Protein AF-A0A2H0CQC2-F1 (afdb_monomer)

Nearest PDB structures (foldseek):
  5j73-assembly2_C  TM=8.468E-01  e=5.035E-01  synthetic construct
  5l89-assembly3_Z  TM=8.803E-01  e=1.384E+00  Rhodospirillum rubrum
  7s5c-assembly1_G  TM=9.316E-01  e=2.373E+00  Myxococcus xanthus
  5fej-assembly2_B  TM=8.081E-01  e=4.981E+00  Synechocystis sp. PCC 6803

Foldseek 3Di:
DVLVVLLVVLVVQLVVLVVQCVVDPDPVSVVVSVVSNVVSVVVNVVSVVVVVVV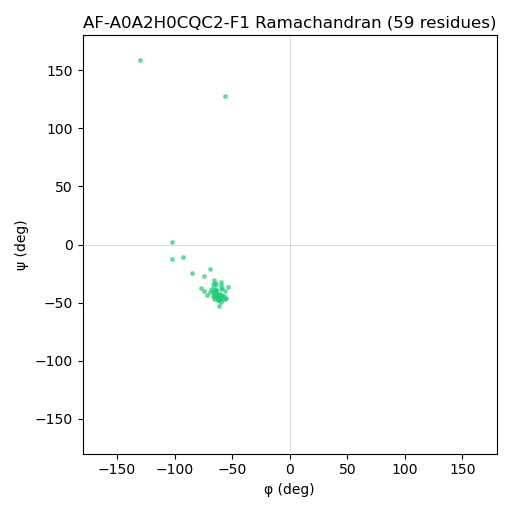VVVVVVD

Sequence (61 aa):
MELLKEIDSIIEEVKDETANLKAAESKEEEIEALQEMLDALMRGARRVQEKLDQFNDRRYR

Secondary structure (DSSP, 8-state):
-HHHHHHHHHHHHHHHHHHHHHH--SHHHHHHHHHHHHHHHHHHHHHHHHHHHHHHHHH--

Structure (mmCIF, N/CA/C/O backbone):
data_AF-A0A2H0CQC2-F1
#
_entry.id   AF-A0A2H0CQC2-F1
#
loop_
_atom_site.group_PDB
_atom_site.id
_atom_site.type_symbol
_atom_site.label_atom_id
_atom_site.label_alt_id
_atom_site.label_comp_id
_atom_site.label_asym_id
_atom_site.label_entity_id
_atom_site.label_seq_id
_atom_site.pdbx_PDB_ins_code
_atom_site.Cartn_x
_atom_site.Cartn_y
_atom_site.Cartn_z
_atom_site.occupancy
_atom_site.B_iso_or_equiv
_atom_site.auth_seq_id
_atom_site.auth_comp_id
_atom_site.auth_asym_id
_atom_site.auth_atom_id
_atom_site.pdbx_PDB_model_num
ATOM 1 N N . MET A 1 1 ? 4.787 -5.133 -18.296 1.00 71.00 1 MET A N 1
ATOM 2 C CA . MET A 1 1 ? 6.039 -4.582 -17.730 1.00 71.00 1 MET A CA 1
ATOM 3 C C . MET A 1 1 ? 6.110 -4.992 -16.273 1.00 71.00 1 MET A C 1
ATOM 5 O O . MET A 1 1 ? 5.082 -4.945 -15.620 1.00 71.00 1 MET A O 1
ATOM 9 N N . GLU A 1 2 ? 7.269 -5.416 -15.783 1.00 82.44 2 GLU A N 1
ATOM 10 C CA . GLU A 1 2 ? 7.444 -5.904 -14.403 1.00 82.44 2 GLU A CA 1
ATOM 11 C C . GLU A 1 2 ? 7.075 -4.842 -13.354 1.00 82.44 2 GLU A C 1
ATOM 13 O O . GLU A 1 2 ? 6.260 -5.117 -12.486 1.00 82.44 2 GLU A O 1
ATOM 18 N N . LEU A 1 3 ? 7.505 -3.589 -13.557 1.00 84.00 3 LEU A N 1
ATOM 19 C CA . LEU A 1 3 ? 7.125 -2.449 -12.709 1.00 84.00 3 LEU A CA 1
ATOM 20 C C . LEU A 1 3 ? 5.608 -2.248 -12.601 1.00 84.00 3 LEU A C 1
ATOM 22 O O . LEU A 1 3 ? 5.113 -1.912 -11.537 1.00 84.00 3 LEU A O 1
ATOM 26 N N . LEU A 1 4 ? 4.872 -2.423 -13.704 1.00 87.56 4 LEU A N 1
ATOM 27 C CA . LEU A 1 4 ? 3.420 -2.237 -13.686 1.00 87.56 4 LEU A CA 1
ATOM 28 C C . LEU A 1 4 ? 2.768 -3.266 -12.759 1.00 87.56 4 LEU A C 1
ATOM 30 O O . LEU A 1 4 ? 1.945 -2.895 -11.942 1.00 87.56 4 LEU A O 1
ATOM 34 N N . LYS A 1 5 ? 3.212 -4.528 -12.825 1.00 91.06 5 LYS A N 1
ATOM 35 C CA . LYS A 1 5 ? 2.718 -5.588 -11.938 1.00 91.06 5 LYS A CA 1
ATOM 36 C C . LYS A 1 5 ? 3.067 -5.328 -10.471 1.00 91.06 5 LYS A C 1
ATOM 38 O O . LYS A 1 5 ? 2.251 -5.607 -9.605 1.00 91.06 5 LYS A O 1
ATOM 43 N N . GLU A 1 6 ? 4.265 -4.811 -10.198 1.00 89.69 6 GLU A N 1
ATOM 44 C CA . GLU A 1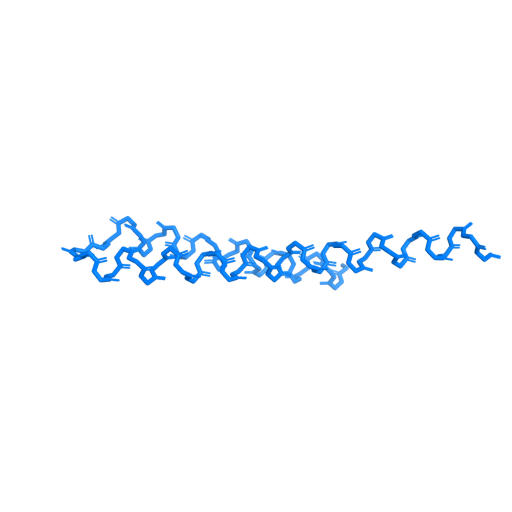 6 ? 4.669 -4.439 -8.836 1.00 89.69 6 GLU A CA 1
ATOM 45 C C . GLU A 1 6 ? 3.832 -3.274 -8.293 1.00 89.69 6 GLU A C 1
ATOM 47 O O . GLU A 1 6 ? 3.370 -3.336 -7.160 1.00 89.69 6 GLU A O 1
ATOM 52 N N . ILE A 1 7 ? 3.592 -2.237 -9.102 1.00 92.31 7 ILE A N 1
ATOM 53 C CA . ILE A 1 7 ? 2.731 -1.110 -8.718 1.00 92.31 7 ILE A CA 1
ATOM 54 C C . ILE A 1 7 ? 1.291 -1.582 -8.509 1.00 92.31 7 ILE A C 1
ATOM 56 O O . ILE A 1 7 ? 0.678 -1.189 -7.522 1.00 92.31 7 ILE A O 1
ATOM 60 N N . ASP A 1 8 ? 0.770 -2.435 -9.391 1.00 94.56 8 ASP A N 1
ATOM 61 C CA . ASP A 1 8 ? -0.573 -3.000 -9.249 1.00 94.56 8 ASP A CA 1
ATOM 62 C C . ASP A 1 8 ? -0.700 -3.773 -7.925 1.00 94.56 8 ASP A C 1
ATOM 64 O O . ASP A 1 8 ? -1.661 -3.560 -7.195 1.00 94.56 8 ASP A O 1
ATOM 68 N N . SER A 1 9 ? 0.299 -4.589 -7.561 1.00 95.19 9 SER A N 1
ATOM 69 C CA . SER A 1 9 ? 0.332 -5.293 -6.266 1.00 95.19 9 SER A CA 1
ATOM 70 C C . SER A 1 9 ? 0.287 -4.328 -5.081 1.00 95.19 9 SER A C 1
ATOM 72 O O . SER A 1 9 ? -0.494 -4.522 -4.158 1.00 95.19 9 SER A O 1
ATOM 74 N N . ILE A 1 10 ? 1.081 -3.255 -5.124 1.00 95.12 10 ILE A N 1
ATOM 75 C CA . ILE A 1 10 ? 1.125 -2.247 -4.055 1.00 95.12 10 ILE A CA 1
ATOM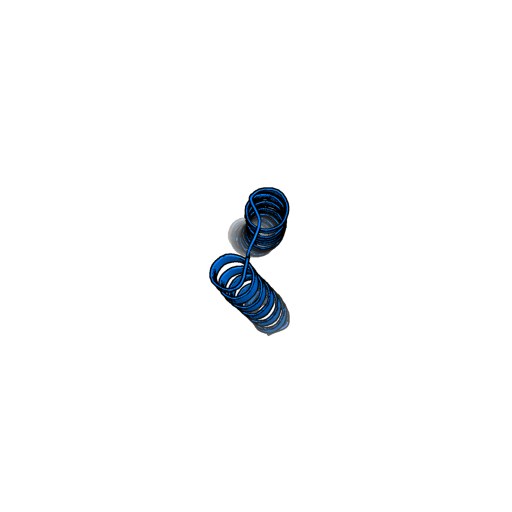 76 C C . ILE A 1 10 ? -0.204 -1.491 -3.948 1.00 95.12 10 ILE A C 1
ATOM 78 O O . ILE A 1 10 ? -0.639 -1.145 -2.854 1.00 95.12 10 ILE A O 1
ATOM 82 N N . ILE A 1 11 ? -0.867 -1.228 -5.076 1.00 95.25 11 ILE A N 1
ATOM 83 C CA . ILE A 1 11 ? -2.192 -0.601 -5.084 1.00 95.25 11 ILE A CA 1
ATOM 84 C C . ILE A 1 11 ? -3.234 -1.525 -4.451 1.00 95.25 11 ILE A C 1
ATOM 86 O O . ILE A 1 11 ? -4.090 -1.028 -3.722 1.00 95.25 11 ILE A O 1
ATOM 90 N N . GLU A 1 12 ? -3.184 -2.832 -4.716 1.00 97.19 12 GLU A N 1
ATOM 91 C CA . GLU A 1 12 ? -4.073 -3.788 -4.046 1.00 97.19 12 GLU A CA 1
ATOM 92 C C . GLU A 1 12 ? -3.801 -3.842 -2.536 1.00 97.19 12 GLU A C 1
ATOM 94 O O . GLU A 1 12 ? -4.744 -3.691 -1.768 1.00 97.19 12 GLU A O 1
ATOM 99 N N . GLU A 1 13 ? -2.538 -3.886 -2.099 1.00 96.31 13 GLU A N 1
ATOM 100 C CA . GLU A 1 13 ? -2.180 -3.815 -0.669 1.00 96.31 13 GLU A CA 1
ATOM 101 C C . GLU A 1 13 ? -2.756 -2.554 0.004 1.00 96.31 13 GLU A C 1
ATOM 103 O O . GLU A 1 13 ? -3.387 -2.624 1.053 1.00 96.31 13 GLU A O 1
ATOM 108 N N . VAL A 1 14 ? -2.635 -1.382 -0.627 1.00 96.94 14 VAL A N 1
ATOM 109 C CA . VAL A 1 14 ? -3.208 -0.133 -0.087 1.00 96.94 14 VAL A CA 1
ATOM 110 C C . VAL A 1 14 ? -4.740 -0.182 -0.013 1.00 96.94 14 VAL A C 1
ATOM 112 O O . VAL A 1 14 ? -5.335 0.415 0.891 1.00 96.94 14 VAL A O 1
ATOM 115 N N . LYS A 1 15 ? -5.407 -0.856 -0.958 1.00 97.38 15 LYS A N 1
ATOM 116 C CA . LYS A 1 15 ? -6.868 -1.033 -0.920 1.00 97.38 15 LYS A CA 1
ATOM 117 C C . LYS A 1 15 ? -7.285 -1.956 0.216 1.00 97.38 15 LYS A C 1
ATOM 119 O O . LYS A 1 15 ? -8.276 -1.638 0.876 1.00 97.38 15 LYS A O 1
ATOM 124 N N . ASP A 1 16 ? -6.538 -3.031 0.437 1.00 97.19 16 ASP A N 1
ATOM 125 C CA . ASP A 1 16 ? -6.765 -3.962 1.538 1.00 97.19 16 ASP A CA 1
ATOM 126 C C . ASP A 1 16 ? -6.613 -3.228 2.875 1.00 97.19 16 ASP A C 1
ATOM 128 O O . ASP A 1 16 ? -7.555 -3.216 3.670 1.00 97.19 16 ASP A O 1
ATOM 132 N N . GLU A 1 17 ? -5.548 -2.440 3.055 1.00 96.56 17 GLU A N 1
ATOM 133 C CA . GLU A 1 17 ? -5.384 -1.641 4.278 1.00 96.56 17 GLU A CA 1
ATOM 134 C C . GLU A 1 17 ? -6.432 -0.537 4.433 1.00 96.56 17 GLU A C 1
ATOM 136 O O . GLU A 1 17 ? -6.861 -0.201 5.537 1.00 96.56 17 GLU A O 1
ATOM 141 N N . THR A 1 18 ? -6.937 0.006 3.324 1.00 96.62 18 THR A N 1
ATOM 142 C CA . THR A 1 18 ? -8.077 0.934 3.363 1.00 96.62 18 THR A CA 1
ATOM 143 C C . THR A 1 18 ? -9.356 0.233 3.826 1.00 96.62 18 THR A C 1
ATOM 145 O O . THR A 1 18 ? -10.207 0.864 4.460 1.00 96.62 18 THR A O 1
ATOM 148 N N . ALA A 1 19 ? -9.539 -1.045 3.486 1.00 97.19 19 ALA A N 1
ATOM 149 C CA . ALA A 1 19 ? -10.662 -1.841 3.963 1.00 97.19 19 ALA A CA 1
ATOM 150 C C . ALA A 1 19 ? -10.498 -2.188 5.450 1.00 97.19 19 ALA A C 1
ATOM 152 O O . ALA A 1 19 ? -11.456 -2.000 6.201 1.00 97.19 19 ALA A O 1
ATOM 153 N N . ASN A 1 20 ? -9.292 -2.576 5.877 1.00 95.06 20 ASN A N 1
ATOM 154 C CA . ASN A 1 20 ? -8.958 -2.842 7.280 1.00 95.06 20 ASN A CA 1
ATOM 155 C C . ASN A 1 20 ? -9.218 -1.608 8.149 1.00 95.06 20 ASN A C 1
ATOM 157 O O . ASN A 1 20 ? -9.941 -1.690 9.137 1.00 95.06 20 ASN A O 1
ATOM 161 N N . LEU A 1 21 ? -8.760 -0.430 7.712 1.00 95.94 21 LEU A N 1
ATOM 162 C CA . LEU A 1 21 ? -9.003 0.830 8.417 1.00 95.94 21 LEU A CA 1
ATOM 163 C C . LEU A 1 21 ? -10.499 1.162 8.559 1.00 95.94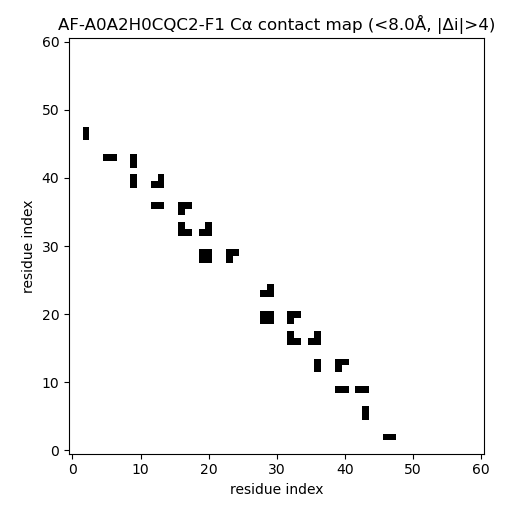 21 LEU A C 1
ATOM 165 O O . LEU A 1 21 ? -10.914 1.734 9.559 1.00 95.94 21 LEU A O 1
ATOM 169 N N . LYS A 1 22 ? -11.327 0.820 7.563 1.00 96.06 22 LYS A N 1
ATOM 170 C CA . LYS A 1 22 ? -12.787 1.026 7.633 1.00 96.06 22 LYS A CA 1
ATOM 171 C C . LYS A 1 22 ? -13.487 0.034 8.557 1.00 96.06 22 LYS A C 1
ATOM 173 O O . LYS A 1 22 ? -14.583 0.339 9.023 1.00 96.06 22 LYS A O 1
ATOM 178 N N . ALA A 1 23 ? -12.914 -1.153 8.724 1.00 97.00 23 ALA A N 1
ATOM 179 C CA . ALA A 1 23 ? -13.461 -2.228 9.539 1.00 97.00 23 ALA A CA 1
ATOM 180 C C . ALA A 1 23 ? -12.935 -2.213 10.983 1.00 97.00 23 ALA A C 1
ATOM 182 O O . ALA A 1 23 ? -13.483 -2.938 11.806 1.00 97.00 23 ALA A O 1
ATOM 183 N N . ALA A 1 24 ? -11.909 -1.409 11.278 1.00 95.56 24 ALA A N 1
ATOM 184 C CA . ALA A 1 24 ? -11.300 -1.307 12.597 1.00 95.56 24 ALA A CA 1
ATOM 185 C C . ALA A 1 24 ? -12.338 -0.949 13.675 1.00 95.56 24 ALA A C 1
ATOM 187 O O . ALA A 1 24 ? -13.084 0.028 13.557 1.00 95.56 24 ALA A O 1
ATOM 188 N N . GLU A 1 25 ? -12.366 -1.743 14.743 1.00 96.12 25 GLU A N 1
ATOM 189 C CA . GLU A 1 25 ? -13.236 -1.553 15.909 1.00 96.12 25 GLU A CA 1
ATOM 190 C C . GLU A 1 25 ? -12.467 -0.946 17.095 1.00 96.12 25 GLU A C 1
ATOM 192 O O . GLU A 1 25 ? -13.068 -0.492 18.075 1.00 96.12 25 GLU A O 1
ATOM 197 N N . SER A 1 26 ? -11.133 -0.917 17.006 1.00 97.50 26 SER A N 1
ATOM 198 C 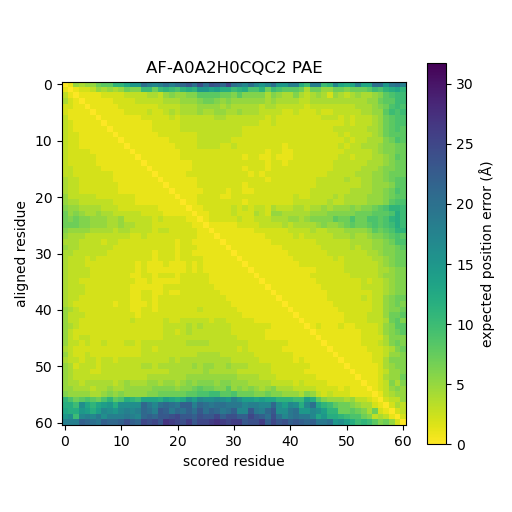CA . SER A 1 26 ? -10.235 -0.397 18.035 1.00 97.50 26 SER A CA 1
ATOM 199 C C . SER A 1 26 ? -9.205 0.587 17.485 1.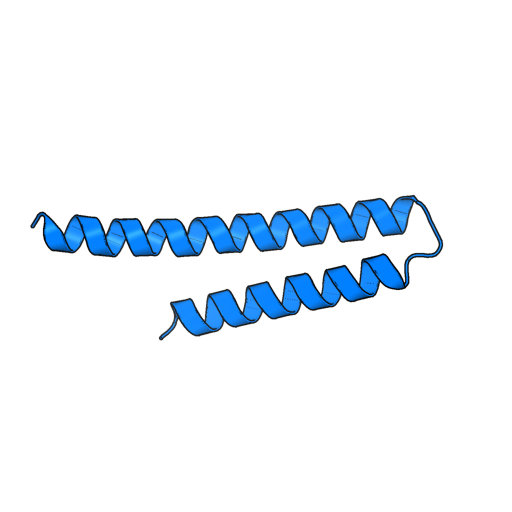00 97.50 26 SER A C 1
ATOM 201 O O . SER A 1 26 ? -8.853 0.595 16.307 1.00 97.50 26 SER A O 1
ATOM 203 N N . LYS A 1 27 ? -8.673 1.417 18.386 1.00 95.88 27 LYS A N 1
ATOM 204 C CA . LYS A 1 27 ? -7.623 2.385 18.055 1.00 95.88 27 LYS A CA 1
ATOM 205 C C . LYS A 1 27 ? -6.327 1.692 17.629 1.00 95.88 27 LYS A C 1
ATOM 207 O O . LYS A 1 27 ? -5.575 2.229 16.821 1.00 95.88 27 LYS A O 1
ATOM 212 N N . GLU A 1 28 ? -6.041 0.535 18.208 1.00 97.25 28 GLU A N 1
ATOM 213 C CA . GLU A 1 28 ? -4.884 -0.283 17.870 1.00 97.25 28 GLU A CA 1
ATOM 214 C C . GLU A 1 28 ? -4.964 -0.775 16.417 1.00 97.25 28 GLU A C 1
ATOM 216 O O . GLU A 1 28 ? -4.003 -0.587 15.675 1.00 97.25 28 GLU A O 1
ATOM 221 N N . GLU A 1 29 ? -6.123 -1.287 1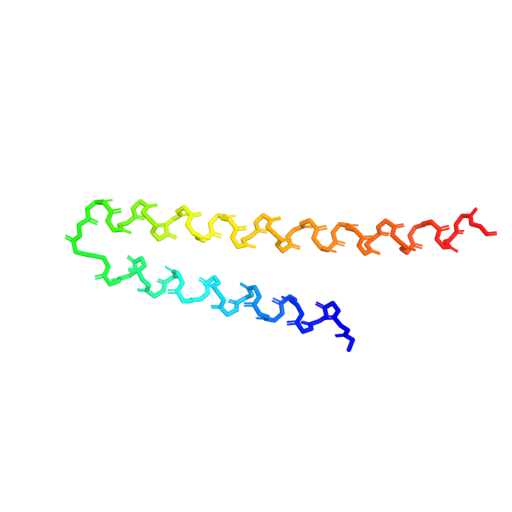5.991 1.00 95.94 29 GLU A N 1
ATOM 222 C CA . GLU A 1 29 ? -6.370 -1.718 14.604 1.00 95.94 29 GLU A CA 1
ATOM 223 C C . GLU A 1 29 ? -6.306 -0.548 13.610 1.00 95.94 29 GLU A C 1
ATOM 225 O O . GLU A 1 29 ? -5.735 -0.683 12.529 1.00 95.94 29 GLU A O 1
ATOM 230 N N . GLU A 1 30 ? -6.829 0.631 13.975 1.00 97.25 30 GLU A N 1
ATOM 231 C CA . GLU A 1 30 ? -6.688 1.836 13.144 1.00 97.25 30 GLU A CA 1
ATOM 232 C C . GLU A 1 30 ? -5.213 2.213 12.935 1.00 97.25 30 GLU A C 1
ATOM 234 O O . GLU A 1 30 ? -4.804 2.566 11.828 1.00 97.25 30 GLU A O 1
ATOM 239 N N . ILE A 1 31 ? -4.403 2.157 13.999 1.00 97.81 31 ILE A N 1
ATOM 240 C CA . ILE A 1 31 ? -2.972 2.478 13.929 1.00 97.81 31 ILE A CA 1
ATOM 241 C C . ILE A 1 31 ? -2.235 1.459 13.059 1.00 97.81 31 ILE A C 1
ATOM 243 O O . ILE A 1 31 ? -1.398 1.866 12.253 1.00 97.81 31 ILE A O 1
ATOM 247 N N . GLU A 1 32 ? -2.538 0.172 13.210 1.00 97.44 32 GLU A N 1
ATOM 248 C CA . GLU A 1 32 ? -1.933 -0.907 12.425 1.00 97.44 32 GLU A CA 1
ATOM 249 C C . GLU A 1 32 ? -2.234 -0.734 10.931 1.00 97.44 32 GLU A C 1
ATOM 251 O O . GLU A 1 32 ? -1.302 -0.586 10.139 1.00 97.44 32 GLU A O 1
ATOM 256 N N . ALA A 1 33 ? -3.508 -0.580 10.557 1.00 97.50 33 ALA A N 1
ATOM 257 C CA . ALA A 1 33 ? -3.903 -0.371 9.161 1.00 97.50 33 ALA A CA 1
ATOM 258 C C . ALA A 1 33 ? -3.244 0.881 8.544 1.00 97.50 33 ALA A C 1
ATOM 260 O O . ALA A 1 33 ? -2.827 0.884 7.384 1.00 97.50 33 ALA A O 1
ATOM 261 N N . LEU A 1 34 ? -3.094 1.963 9.318 1.00 97.81 34 LEU A N 1
ATOM 262 C CA . LEU A 1 34 ? -2.388 3.166 8.860 1.00 97.81 34 LEU A CA 1
ATOM 263 C C . LEU A 1 34 ? -0.880 2.940 8.681 1.00 97.81 34 LEU A C 1
ATOM 265 O O . LEU A 1 34 ? -0.286 3.495 7.752 1.00 97.81 34 LEU A O 1
ATOM 269 N N . GLN A 1 35 ? -0.248 2.163 9.562 1.00 98.00 35 GLN A N 1
ATOM 270 C CA . GLN A 1 35 ? 1.172 1.826 9.458 1.00 98.00 35 GLN A CA 1
ATOM 271 C C . GLN A 1 35 ? 1.447 0.948 8.237 1.00 98.00 35 GLN A C 1
ATOM 273 O O . GLN A 1 35 ? 2.382 1.237 7.486 1.00 98.00 35 GLN A O 1
ATOM 278 N N . GLU A 1 36 ? 0.617 -0.066 8.004 1.00 97.75 36 GLU A N 1
ATOM 279 C CA . GLU A 1 36 ? 0.757 -0.963 6.855 1.00 97.75 36 GLU A CA 1
ATOM 280 C C . GLU A 1 36 ? 0.495 -0.232 5.533 1.00 97.75 36 GLU A C 1
ATOM 282 O O . GLU A 1 36 ? 1.281 -0.350 4.587 1.00 97.75 36 GLU A O 1
ATOM 287 N N . MET A 1 37 ? -0.518 0.642 5.496 1.00 97.69 37 MET A N 1
ATOM 288 C CA . MET A 1 37 ? -0.779 1.492 4.334 1.00 97.69 37 MET A CA 1
ATOM 289 C C . MET A 1 37 ? 0.409 2.412 4.024 1.00 97.69 37 MET A C 1
ATOM 291 O O . MET A 1 37 ? 0.784 2.583 2.859 1.00 97.69 37 MET A O 1
ATOM 2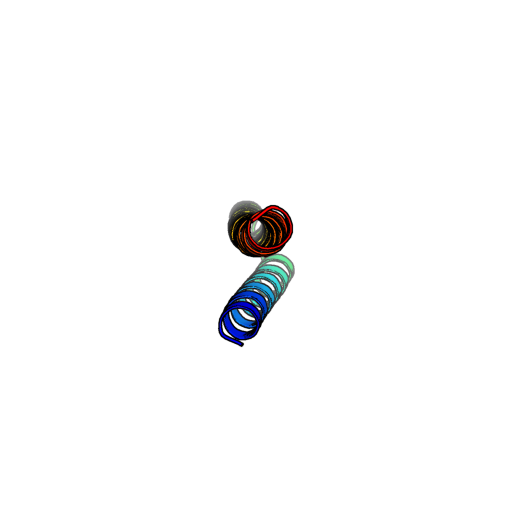95 N N . LEU A 1 38 ? 1.020 3.008 5.054 1.00 97.75 38 LEU A N 1
ATOM 296 C CA . LEU A 1 38 ? 2.198 3.855 4.885 1.00 97.75 38 LEU A CA 1
ATOM 297 C C . LEU A 1 38 ? 3.386 3.060 4.331 1.00 97.75 38 LEU A C 1
ATOM 299 O O . LEU A 1 38 ? 4.072 3.553 3.432 1.00 97.75 38 LEU A O 1
ATOM 303 N N . ASP A 1 39 ? 3.628 1.846 4.828 1.00 97.88 39 ASP A N 1
ATOM 304 C CA . ASP A 1 39 ? 4.719 1.004 4.331 1.00 97.88 39 ASP A CA 1
ATOM 305 C C . ASP A 1 39 ? 4.521 0.655 2.848 1.00 97.88 39 ASP A C 1
ATOM 307 O O . ASP A 1 39 ? 5.420 0.889 2.033 1.00 97.88 39 ASP A O 1
ATOM 311 N N . ALA A 1 40 ? 3.320 0.211 2.461 1.00 96.62 40 ALA A N 1
ATOM 312 C CA . ALA A 1 40 ? 2.994 -0.100 1.069 1.00 96.62 40 ALA A CA 1
ATOM 313 C C . ALA A 1 40 ? 3.233 1.107 0.139 1.00 96.62 40 ALA A C 1
ATOM 315 O O . ALA A 1 40 ? 3.921 0.994 -0.884 1.00 96.62 40 ALA A O 1
ATOM 316 N N . LEU A 1 41 ? 2.761 2.295 0.529 1.00 95.69 41 LEU A N 1
ATOM 317 C CA . LEU A 1 41 ? 2.968 3.530 -0.235 1.00 95.69 41 LEU A CA 1
ATOM 318 C C . LEU A 1 41 ? 4.452 3.895 -0.371 1.00 95.69 41 LEU A C 1
ATOM 320 O O . LEU A 1 41 ? 4.904 4.254 -1.463 1.00 95.69 41 LEU A O 1
ATOM 324 N N . MET A 1 42 ? 5.227 3.781 0.710 1.00 96.50 42 MET A N 1
ATOM 325 C CA . MET A 1 42 ? 6.662 4.077 0.700 1.00 96.50 42 MET A CA 1
ATOM 326 C C . MET A 1 42 ? 7.438 3.109 -0.198 1.00 96.50 42 MET A C 1
ATOM 328 O O . MET A 1 42 ? 8.330 3.537 -0.943 1.00 96.50 42 MET A O 1
ATOM 332 N N . ARG A 1 43 ? 7.074 1.819 -0.187 1.00 95.12 43 ARG A N 1
ATOM 333 C CA . ARG A 1 43 ? 7.623 0.821 -1.116 1.00 95.12 43 ARG A CA 1
ATOM 334 C C . ARG A 1 43 ? 7.313 1.199 -2.565 1.00 95.12 43 ARG A C 1
ATOM 336 O O . ARG A 1 43 ? 8.228 1.223 -3.391 1.00 95.12 43 ARG A O 1
ATOM 343 N N . GLY A 1 44 ? 6.068 1.570 -2.862 1.00 94.00 44 GLY A N 1
ATOM 344 C CA . GLY A 1 44 ? 5.643 1.973 -4.208 1.00 94.00 44 GLY A CA 1
ATOM 345 C C . GLY A 1 44 ? 6.379 3.203 -4.721 1.00 94.00 44 GLY A C 1
ATOM 346 O O . GLY A 1 44 ? 6.925 3.187 -5.827 1.00 94.00 44 GLY A O 1
ATOM 347 N N . ALA A 1 45 ? 6.471 4.242 -3.890 1.00 94.44 45 ALA A N 1
ATOM 348 C CA . ALA A 1 45 ? 7.186 5.469 -4.222 1.00 94.44 45 ALA A CA 1
ATOM 349 C C . ALA A 1 45 ? 8.657 5.193 -4.570 1.00 94.44 45 ALA A C 1
ATOM 351 O O . ALA A 1 45 ? 9.154 5.684 -5.587 1.00 94.44 45 ALA A O 1
ATOM 352 N N . ARG A 1 46 ? 9.336 4.345 -3.783 1.00 93.75 46 ARG A N 1
ATOM 353 C CA . ARG A 1 46 ? 10.736 3.973 -4.031 1.00 93.75 46 ARG A CA 1
ATOM 354 C C . ARG A 1 46 ? 10.913 3.243 -5.364 1.00 93.75 46 ARG A C 1
ATOM 356 O O . ARG A 1 46 ? 11.823 3.581 -6.115 1.00 93.75 46 ARG A O 1
ATOM 363 N N . ARG A 1 47 ? 10.027 2.301 -5.707 1.00 91.06 47 ARG A N 1
ATOM 364 C CA . ARG A 1 47 ? 10.087 1.575 -6.993 1.00 91.06 47 ARG A CA 1
ATOM 365 C C . ARG A 1 47 ? 9.894 2.485 -8.199 1.00 91.06 47 ARG A C 1
ATOM 367 O O . ARG A 1 47 ? 10.603 2.354 -9.199 1.00 91.06 47 ARG A O 1
ATOM 374 N N . VAL A 1 48 ? 8.952 3.423 -8.107 1.00 93.44 48 VAL A N 1
ATOM 375 C CA . VAL A 1 48 ? 8.737 4.427 -9.156 1.00 93.44 48 VAL A CA 1
ATOM 376 C C . VAL A 1 48 ? 9.979 5.304 -9.308 1.00 93.44 48 VAL A C 1
ATOM 378 O O . VAL A 1 48 ? 10.441 5.508 -10.432 1.00 93.44 48 VAL A O 1
ATOM 381 N N . GLN A 1 49 ? 10.557 5.760 -8.195 1.00 93.62 49 GLN A N 1
ATOM 382 C CA . GLN A 1 49 ? 11.778 6.561 -8.199 1.00 93.62 49 GLN A CA 1
ATOM 383 C C . GLN A 1 49 ? 12.952 5.816 -8.854 1.00 93.62 49 GLN A C 1
ATOM 385 O O . GLN A 1 49 ? 13.542 6.339 -9.796 1.00 93.62 49 GLN A O 1
ATOM 390 N N . GLU A 1 50 ? 13.222 4.566 -8.460 1.00 91.06 50 GLU A N 1
ATOM 391 C CA . GLU A 1 50 ? 14.276 3.724 -9.057 1.00 91.06 50 GLU A CA 1
ATOM 392 C C . GLU A 1 50 ? 14.139 3.617 -10.584 1.00 91.06 50 GLU A C 1
ATOM 394 O O . GLU A 1 50 ? 15.127 3.575 -11.322 1.00 91.06 50 GLU A O 1
ATOM 399 N N . LYS A 1 51 ? 12.903 3.568 -11.087 1.00 89.62 51 LYS A N 1
ATOM 400 C CA . LYS A 1 51 ? 12.637 3.475 -12.525 1.00 89.62 51 LYS A CA 1
ATOM 401 C C . LYS A 1 51 ? 12.811 4.800 -13.246 1.00 89.62 51 LYS A C 1
ATOM 403 O O . LYS A 1 51 ? 13.325 4.788 -14.366 1.00 89.62 51 LYS A O 1
ATOM 408 N N . LEU A 1 52 ? 12.432 5.915 -12.624 1.00 92.50 52 LEU A N 1
ATOM 409 C CA . LEU A 1 52 ? 12.738 7.250 -13.141 1.00 92.50 52 LEU A CA 1
ATOM 410 C C . LEU A 1 52 ? 14.251 7.456 -13.242 1.00 92.50 52 LEU A C 1
ATOM 412 O O . LEU A 1 52 ? 14.731 7.868 -14.298 1.00 92.50 52 LEU A O 1
ATOM 416 N N . ASP A 1 53 ? 14.999 7.067 -12.211 1.00 91.12 53 ASP A N 1
ATOM 417 C CA . ASP A 1 53 ? 16.461 7.151 -12.201 1.00 91.12 53 ASP A CA 1
ATOM 418 C C . ASP A 1 53 ? 17.071 6.294 -13.322 1.00 91.12 53 ASP A C 1
ATOM 420 O O . ASP A 1 53 ? 17.872 6.788 -14.112 1.00 91.12 53 ASP A O 1
ATOM 424 N N . GLN A 1 54 ? 16.593 5.057 -13.521 1.00 88.19 54 GLN A N 1
ATOM 425 C CA . GLN A 1 54 ? 17.008 4.213 -14.656 1.00 88.19 54 GLN A CA 1
ATOM 426 C C . GLN A 1 54 ? 16.700 4.829 -16.031 1.00 88.19 54 GLN A C 1
ATOM 428 O O . GLN A 1 54 ? 17.391 4.537 -17.012 1.00 88.19 54 GLN A O 1
ATOM 433 N N . PHE A 1 55 ? 15.617 5.597 -16.170 1.00 88.25 55 PHE A N 1
ATOM 434 C CA . PHE A 1 55 ? 15.315 6.299 -17.422 1.00 88.25 55 PHE A CA 1
ATOM 435 C C . PHE A 1 55 ? 16.223 7.512 -17.623 1.00 88.25 55 PHE A C 1
ATOM 437 O O . PHE A 1 55 ? 16.692 7.723 -18.742 1.00 88.25 55 PHE A O 1
ATOM 444 N N . ASN A 1 56 ? 16.511 8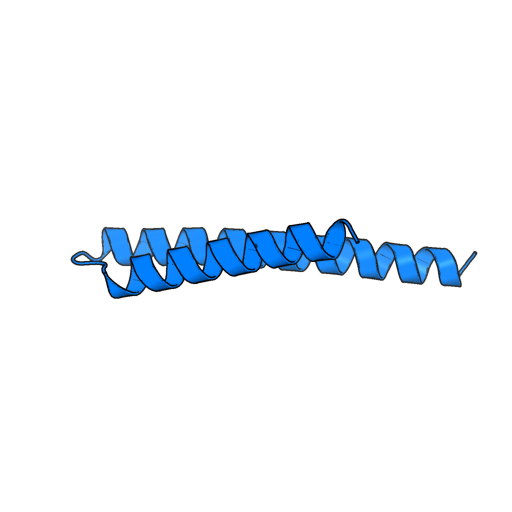.257 -16.557 1.00 88.31 56 ASN A N 1
ATOM 445 C CA . ASN A 1 56 ? 17.418 9.400 -16.593 1.00 88.31 56 ASN A CA 1
ATOM 446 C C . ASN A 1 56 ? 18.856 8.960 -16.896 1.00 88.31 56 ASN A C 1
ATOM 448 O O . ASN A 1 56 ? 19.465 9.490 -17.820 1.00 88.31 56 ASN A O 1
ATOM 452 N N . ASP A 1 57 ? 19.364 7.922 -16.233 1.00 85.88 57 ASP A N 1
ATOM 453 C CA . ASP A 1 57 ? 20.708 7.381 -16.481 1.00 85.88 57 ASP A CA 1
ATOM 454 C C . ASP A 1 57 ? 20.891 6.900 -17.924 1.00 85.88 57 ASP A C 1
ATOM 456 O O . ASP A 1 57 ? 21.940 7.110 -18.533 1.00 85.88 57 ASP A O 1
ATOM 460 N N . ARG A 1 58 ? 19.854 6.287 -18.509 1.00 70.06 58 ARG A N 1
ATOM 461 C CA . ARG A 1 58 ? 19.863 5.884 -19.925 1.00 70.06 58 ARG A CA 1
ATOM 462 C C . ARG A 1 58 ? 19.830 7.062 -20.893 1.00 70.06 58 ARG A C 1
ATOM 464 O O . ARG A 1 58 ? 20.186 6.878 -22.048 1.00 70.06 58 ARG A O 1
ATOM 471 N N . ARG A 1 59 ? 19.373 8.236 -20.455 1.00 59.00 59 ARG A N 1
ATOM 472 C CA . ARG A 1 59 ? 19.294 9.452 -21.273 1.00 59.00 59 ARG A CA 1
ATOM 473 C C . ARG A 1 59 ? 20.610 10.233 -21.295 1.00 59.00 59 ARG A C 1
ATOM 475 O O . ARG A 1 59 ? 20.833 10.992 -22.232 1.00 59.00 59 ARG A O 1
ATOM 482 N N . TYR A 1 60 ? 21.444 10.072 -20.268 1.00 58.78 60 TYR A N 1
ATOM 483 C CA . TYR A 1 60 ? 22.727 10.769 -20.130 1.00 58.78 60 TYR A CA 1
ATOM 484 C C . TYR A 1 60 ? 23.955 9.904 -20.480 1.00 58.78 60 TYR A C 1
ATOM 486 O O . TYR A 1 60 ? 25.078 10.396 -20.375 1.00 58.78 60 TYR A O 1
ATOM 494 N N . ARG A 1 61 ? 23.758 8.649 -20.910 1.00 54.06 61 ARG A N 1
ATOM 495 C CA . ARG A 1 61 ? 24.764 7.841 -21.625 1.00 54.06 61 ARG A CA 1
ATOM 496 C C . ARG A 1 61 ? 24.516 7.896 -23.124 1.00 54.06 61 ARG A C 1
ATOM 498 O O . ARG A 1 61 ? 25.525 7.891 -23.859 1.00 54.06 61 ARG A O 1
#

Radius of gyration: 15.32 Å; Cα contacts (8 Å, |Δi|>4): 29; chains: 1; bounding box: 38×17×40 Å

Solvent-accessible surface area (backbone atoms only — not comparable to full-atom values): 3302 Å² total; per-residue (Å²): 110,72,68,58,55,54,47,52,50,35,52,50,52,37,50,52,25,53,49,46,42,72,65,42,89,47,73,67,47,36,52,50,23,52,51,52,31,50,50,37,51,52,54,43,52,52,54,54,48,57,51,52,51,57,52,52,57,65,70,78,108

Mean predicted aligned error: 4.07 Å

pLDDT: mean 91.7, std 9.62, range [54.06, 98.0]